Protein AF-T1D1F2-F1 (afdb_monomer)

Solvent-accessible surface area (backbone atoms only — not comparable to full-atom values): 6627 Å² total; per-residue (Å²): 144,86,86,85,86,82,95,82,77,76,94,75,81,86,82,54,79,88,70,64,82,78,86,80,83,80,73,74,73,48,51,77,48,71,47,76,39,66,49,54,72,91,58,9,39,61,51,43,51,52,50,53,52,51,48,52,51,52,43,68,67,19,78,83,45,63,31,27,38,27,34,32,44,32,43,93,98,46,73,47,77,75,37,64,81,37,69,48,56,68,60,48,50,61,48,62,73,72,47,84,55,64,90,129

Foldseek 3Di:
DPPDDDPDDPDDDDDDPVNDDDDPPPQQAAAEAEAEAEQDDPCQLVRQVVSLVVQLVVLVVCPPRVYWYWYWYDYDPDIDGQGDTDSDSVVSVVSSVPDDSHDD

Sequence (104 aa):
MRREKDMQSGRKVFVEKTDMRAKRMARKAGALVIFVVDASGSMALNRMQNAKGAALKLLAESYTSRDQVSIIPFRGDAAEVLLPPSRSISMARKRLEKLPCGGG

pLDDT: mean 80.43, std 13.54, range [42.0, 95.56]

Secondary structure (DSSP, 8-state):
---SS-SSSS------GGG---------PPPEEEEEEE--STTHHHHHHHHHHHHHHHHHHTTTTT-EEEEEEEETTEE--SEEEE--HHHHHHHHHTS--S--

Organism: Silene latifolia (NCBI:txid37657)

Mean predicted aligned error: 12.06 Å

InterPro domains:
  IPR002035 von Willebrand factor, type A [PF13519] (33-102)
  IPR036465 von Willebrand factor A-like domain superfamily [G3DSA:3.40.50.410] (30-104)
  IPR036465 von Willebrand factor A-like domain superfamily [SSF53300] (33-104)

Radius of gyration: 26.68 Å; Cα contacts (8 Å, |Δi|>4): 131; chains: 1; bounding box: 74×29×59 Å

Nearest PDB structures (foldseek):
  8j4a-assembly1_B  TM=6.933E-01  e=3.374E-03  Arabidopsis thaliana
  8pfd-assembly1_B  TM=6.914E-01  e=6.601E-03  Arabidopsis thaliana
  2x5n-assembly1_A  TM=6.165E-01  e=4.719E-03  Schizosaccharomyces pombe
  8amz-assembly1_W  TM=6.482E-01  e=1.129E-02  Spinacia oleracea
  5mpe-assembly2_W  TM=5.432E-01  e=4.323E-02  Saccharomyces cerevisiae S288C

Structure (mmCIF, N/CA/C/O backbone):
data_AF-T1D1F2-F1
#
_entry.id   AF-T1D1F2-F1
#
loop_
_atom_site.group_PDB
_atom_site.id
_atom_site.type_symbol
_atom_site.label_atom_id
_atom_site.label_alt_id
_atom_site.label_comp_id
_atom_site.label_asym_id
_atom_site.label_entity_id
_atom_site.label_seq_id
_atom_site.pdbx_PDB_ins_code
_atom_site.Cartn_x
_atom_site.Cartn_y
_atom_site.Cartn_z
_atom_site.occupancy
_atom_site.B_iso_or_equiv
_atom_site.auth_seq_id
_atom_site.auth_comp_id
_atom_site.auth_asym_id
_atom_site.auth_atom_id
_atom_site.pdbx_PDB_model_num
ATOM 1 N N . MET A 1 1 ? -49.239 8.732 38.283 1.00 45.00 1 MET A N 1
ATOM 2 C CA . MET A 1 1 ? -50.360 9.700 38.277 1.00 45.00 1 MET A CA 1
ATOM 3 C C . MET A 1 1 ? -50.346 10.597 37.020 1.00 45.00 1 MET A C 1
ATOM 5 O O . MET A 1 1 ? -50.471 11.804 37.140 1.00 45.00 1 MET A O 1
ATOM 9 N N . ARG A 1 2 ? -50.179 10.056 35.798 1.00 54.62 2 ARG A N 1
ATOM 10 C CA . ARG A 1 2 ? -50.215 10.863 34.550 1.00 54.62 2 ARG A CA 1
ATOM 11 C C . ARG A 1 2 ? -50.814 10.082 33.373 1.00 54.62 2 ARG A C 1
ATOM 13 O O . ARG A 1 2 ? -50.190 9.923 32.334 1.00 54.62 2 ARG A O 1
ATOM 20 N N . ARG A 1 3 ? -52.009 9.524 33.570 1.00 55.09 3 ARG A N 1
ATOM 21 C CA . ARG A 1 3 ? -52.777 8.873 32.491 1.00 55.09 3 ARG A CA 1
ATOM 22 C C . ARG A 1 3 ? -54.139 9.513 32.228 1.00 55.09 3 ARG A C 1
ATOM 24 O O . ARG A 1 3 ? -54.847 9.067 31.339 1.00 55.09 3 ARG A O 1
ATOM 31 N N . GLU A 1 4 ? -54.480 10.576 32.945 1.00 53.59 4 GLU A N 1
ATOM 32 C CA . GLU A 1 4 ? -55.779 11.232 32.828 1.00 53.59 4 GLU A CA 1
ATOM 33 C C . GLU A 1 4 ? -55.585 12.700 32.483 1.00 53.59 4 GLU A C 1
ATOM 35 O O . GLU A 1 4 ? -55.374 13.525 33.367 1.00 53.59 4 GLU A O 1
ATOM 40 N N . LYS A 1 5 ? -55.603 12.973 31.178 1.00 56.34 5 LYS A N 1
ATOM 41 C CA . LYS A 1 5 ? -56.009 14.212 30.492 1.00 56.34 5 LYS A CA 1
ATOM 42 C C . LYS A 1 5 ? -55.174 14.338 29.228 1.00 56.34 5 LYS A C 1
ATOM 44 O O . LYS A 1 5 ? -54.038 14.781 29.287 1.00 56.34 5 LYS A O 1
ATOM 49 N N . ASP A 1 6 ? -55.725 13.820 28.134 1.00 54.56 6 ASP A N 1
ATOM 50 C CA . ASP A 1 6 ? -55.709 14.473 26.817 1.00 54.56 6 ASP A CA 1
ATOM 51 C C . ASP A 1 6 ? -56.377 13.550 25.790 1.00 54.56 6 ASP A C 1
ATOM 53 O O . ASP A 1 6 ? -55.761 12.966 24.900 1.00 54.56 6 ASP A O 1
ATOM 57 N N . MET A 1 7 ? -57.698 13.416 25.932 1.00 54.53 7 MET A N 1
ATOM 58 C CA . MET A 1 7 ? -58.578 12.960 24.860 1.00 54.53 7 MET A CA 1
ATOM 59 C C . MET A 1 7 ? -59.181 14.186 24.162 1.00 54.53 7 MET A C 1
ATOM 61 O O . MET A 1 7 ? -60.360 14.427 24.336 1.00 54.53 7 MET A O 1
ATOM 65 N N . GLN A 1 8 ? -58.384 14.988 23.440 1.00 59.81 8 GLN A N 1
ATOM 66 C CA . GLN A 1 8 ? -58.787 15.794 22.262 1.00 59.81 8 GLN A CA 1
ATOM 67 C C . GLN A 1 8 ? -57.802 16.935 21.987 1.00 59.81 8 GLN A C 1
ATOM 69 O O . GLN A 1 8 ? -57.867 17.987 22.607 1.00 59.81 8 GLN A O 1
ATOM 74 N N . SER A 1 9 ? -56.914 16.712 21.013 1.00 53.22 9 SER A N 1
ATOM 75 C CA . SER A 1 9 ? -56.309 17.700 20.099 1.00 53.22 9 SER A CA 1
ATOM 76 C C . SER A 1 9 ? -55.052 17.058 19.505 1.00 53.22 9 SER A C 1
ATOM 78 O O . SER A 1 9 ? -54.077 16.861 20.221 1.00 53.22 9 SER A O 1
ATOM 80 N N . GLY A 1 10 ? -55.130 16.637 18.233 1.00 57.84 10 GLY A N 1
ATOM 81 C CA . GLY A 1 10 ? -54.041 16.119 17.384 1.00 57.84 10 GLY A CA 1
ATOM 82 C C . GLY A 1 10 ? -52.944 15.314 18.089 1.00 57.84 10 GLY A C 1
ATOM 83 O O . GLY A 1 10 ? -52.029 15.918 18.624 1.00 57.84 10 GLY A O 1
ATOM 84 N N . ARG A 1 11 ? -53.005 13.971 18.043 1.00 56.47 11 ARG A N 1
ATOM 85 C CA . ARG A 1 11 ? -52.047 13.020 18.659 1.00 56.47 11 ARG A CA 1
ATOM 86 C C . ARG A 1 11 ? -50.608 13.567 18.748 1.00 56.47 11 ARG A C 1
ATOM 88 O O . ARG A 1 11 ? -49.814 13.394 17.826 1.00 56.47 11 ARG A O 1
ATOM 95 N N . LYS A 1 12 ? -50.267 14.195 19.875 1.00 70.56 12 LYS A N 1
ATOM 96 C CA . LYS A 1 12 ? -48.900 14.607 20.194 1.00 70.56 12 LYS A CA 1
ATOM 97 C C . LYS A 1 12 ? -48.222 13.431 20.879 1.00 70.56 12 LYS A C 1
ATOM 99 O O . LYS A 1 12 ? -48.597 13.044 21.982 1.00 70.56 12 LYS A O 1
ATOM 104 N N . VAL A 1 13 ? -47.267 12.819 20.187 1.00 80.19 13 VAL A N 1
ATOM 105 C CA . VAL A 1 13 ? -46.410 11.784 20.769 1.00 80.19 13 VAL A CA 1
ATOM 106 C C . VAL A 1 13 ? -45.401 12.485 21.673 1.00 80.19 13 VAL A C 1
ATOM 108 O O . VAL A 1 13 ? -44.626 13.318 21.204 1.00 80.19 1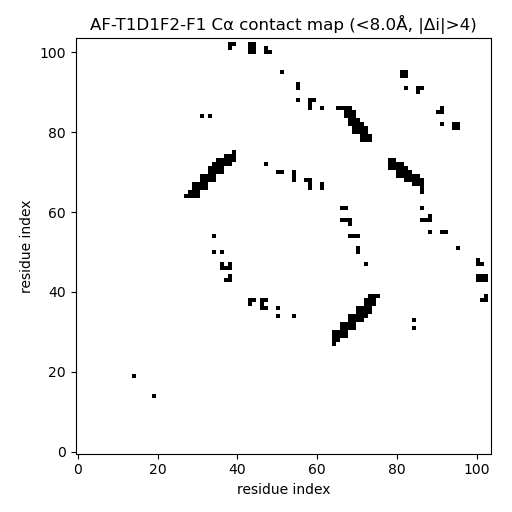3 VAL A O 1
ATOM 111 N N . PHE A 1 14 ? -45.425 12.167 22.964 1.00 82.75 14 PHE A N 1
ATOM 112 C CA . PHE A 1 14 ? -44.411 12.616 23.913 1.00 82.75 14 PHE A CA 1
ATOM 113 C C . PHE A 1 14 ? -43.238 11.635 23.858 1.00 82.75 14 PHE A C 1
ATOM 115 O O . PHE A 1 14 ? -43.428 10.446 24.097 1.00 82.75 14 PHE A O 1
ATOM 122 N N . VAL A 1 15 ? -42.054 12.128 23.487 1.00 84.00 15 VAL A N 1
ATOM 123 C CA . VAL A 1 15 ? -40.812 11.343 23.427 1.00 84.00 15 VAL A CA 1
ATOM 124 C C . VAL A 1 15 ? -39.898 11.814 24.550 1.00 84.00 15 VAL A C 1
ATOM 126 O O . VAL A 1 15 ? -39.501 12.981 24.577 1.00 84.00 15 VAL A O 1
ATOM 129 N N . GLU A 1 16 ? -39.556 10.921 25.471 1.00 88.19 16 GLU A N 1
ATOM 130 C CA . GLU A 1 16 ? -38.607 11.183 26.550 1.00 88.19 16 GLU A CA 1
ATOM 131 C C . GLU A 1 16 ? -37.199 10.689 26.177 1.00 88.19 16 GLU A C 1
ATOM 133 O O . GLU A 1 16 ? -37.006 9.865 25.281 1.00 88.19 16 GLU A O 1
ATOM 138 N N . LYS A 1 17 ? -36.162 11.169 26.881 1.00 83.81 17 LYS A N 1
ATOM 139 C CA . LYS A 1 17 ? -34.771 10.727 26.636 1.00 83.81 17 LYS A CA 1
ATOM 140 C C . LYS A 1 17 ? -34.601 9.210 26.777 1.00 83.81 17 LYS A C 1
ATOM 142 O O . LYS A 1 17 ? -33.774 8.628 26.083 1.00 83.81 17 LYS A O 1
ATOM 147 N N . THR A 1 18 ? -35.365 8.581 27.665 1.00 88.31 18 THR A N 1
ATOM 148 C CA . THR A 1 18 ? -35.379 7.129 27.905 1.00 88.31 18 THR A CA 1
ATOM 149 C C . THR A 1 18 ? -35.976 6.331 26.747 1.00 88.31 18 THR A C 1
ATOM 151 O O . THR A 1 18 ? -35.652 5.153 26.596 1.00 88.31 18 THR A O 1
ATOM 154 N N . ASP A 1 19 ? -36.783 6.970 25.898 1.00 90.00 19 ASP A N 1
ATOM 155 C CA . ASP A 1 19 ? -37.362 6.353 24.702 1.00 90.00 19 ASP A CA 1
ATOM 156 C C . ASP A 1 19 ? -36.372 6.342 23.526 1.00 90.00 19 ASP A C 1
ATOM 158 O O . ASP A 1 19 ? -36.518 5.568 22.575 1.00 90.00 19 ASP A O 1
ATOM 162 N N . MET A 1 20 ? -35.313 7.160 23.592 1.00 86.94 20 MET A N 1
ATOM 163 C CA . MET A 1 20 ? -34.268 7.201 22.575 1.00 86.94 20 MET A CA 1
ATOM 164 C C . MET A 1 20 ? -33.330 5.997 22.701 1.00 86.94 20 MET A C 1
ATOM 166 O O . MET A 1 20 ? -32.401 5.971 23.506 1.00 86.94 20 MET A O 1
ATOM 170 N N . ARG A 1 21 ? -33.515 5.005 21.829 1.00 87.69 21 ARG A N 1
ATOM 171 C CA . ARG A 1 21 ? -32.551 3.914 21.639 1.00 87.69 21 ARG A CA 1
ATOM 172 C C . ARG A 1 21 ? -31.707 4.187 20.400 1.00 87.69 21 ARG A C 1
ATOM 174 O O . ARG A 1 21 ? -32.212 4.145 19.284 1.00 87.69 21 ARG A O 1
ATOM 181 N N . ALA A 1 22 ? -30.412 4.426 20.587 1.00 82.50 22 ALA A N 1
ATOM 182 C CA . ALA A 1 22 ? -29.466 4.608 19.489 1.00 82.50 22 ALA A CA 1
ATOM 183 C C . ALA A 1 22 ? -28.402 3.504 19.503 1.00 82.50 22 ALA A C 1
ATOM 185 O O . ALA A 1 22 ? -27.690 3.314 20.489 1.00 82.50 22 ALA A O 1
ATOM 186 N N . LYS A 1 23 ? -28.252 2.787 18.385 1.00 81.25 23 LYS A N 1
ATOM 187 C CA . LYS A 1 23 ? -27.146 1.843 18.190 1.00 81.25 23 LYS A CA 1
ATOM 188 C C . LYS A 1 23 ? -25.926 2.615 17.693 1.00 81.25 23 LYS A C 1
ATOM 190 O O . LYS A 1 23 ? -25.811 2.907 16.506 1.00 81.25 23 LYS A O 1
ATOM 195 N N . ARG A 1 24 ? -24.999 2.952 18.592 1.00 74.88 24 ARG A N 1
ATOM 196 C CA . ARG A 1 24 ? -23.749 3.624 18.212 1.00 74.88 24 ARG A CA 1
ATOM 197 C C . ARG A 1 24 ? -22.819 2.618 17.529 1.00 74.88 24 ARG A C 1
ATOM 199 O O . ARG A 1 24 ? -22.202 1.783 18.186 1.00 74.88 24 ARG A O 1
ATOM 206 N N . MET A 1 25 ? -22.726 2.672 16.201 1.00 67.25 25 MET A N 1
ATOM 207 C CA . MET A 1 25 ? -21.752 1.871 15.459 1.00 67.25 25 MET A CA 1
ATOM 208 C C . MET A 1 25 ? -20.348 2.442 15.688 1.00 67.25 25 MET A C 1
ATOM 210 O O . MET A 1 25 ? -19.925 3.367 15.010 1.00 67.25 25 MET A O 1
ATOM 214 N N . ALA A 1 26 ? -19.628 1.904 16.673 1.00 69.12 26 ALA A N 1
ATOM 215 C CA . ALA A 1 26 ? -18.262 2.318 17.010 1.00 69.12 26 ALA A CA 1
ATOM 216 C C . ALA A 1 26 ? -17.179 1.464 16.324 1.00 69.12 26 ALA A C 1
ATOM 218 O O . ALA A 1 26 ? -16.009 1.515 16.698 1.00 69.12 26 ALA A O 1
ATOM 219 N N . ARG A 1 27 ? -17.537 0.637 15.332 1.00 65.00 27 ARG A N 1
ATOM 220 C CA . ARG A 1 27 ? -16.536 -0.134 14.589 1.00 65.00 27 ARG A CA 1
ATOM 221 C C . ARG A 1 27 ? -15.980 0.728 13.462 1.00 65.00 27 ARG A C 1
ATOM 223 O O . ARG A 1 27 ? -16.664 0.939 12.467 1.00 65.00 27 ARG A O 1
ATOM 230 N N . LYS A 1 28 ? -14.715 1.143 13.585 1.00 66.81 28 LYS A N 1
ATOM 231 C CA . LYS A 1 28 ? -13.912 1.565 12.429 1.00 66.81 28 LYS A CA 1
ATOM 232 C C . LYS A 1 28 ? -13.890 0.388 11.445 1.00 66.81 28 LYS A C 1
ATOM 234 O O . LYS A 1 28 ? -13.417 -0.705 11.790 1.00 66.81 28 LYS A O 1
ATOM 239 N N . ALA A 1 29 ? -14.520 0.559 10.286 1.00 74.38 29 ALA A N 1
ATOM 240 C CA . ALA A 1 29 ? -14.320 -0.344 9.163 1.00 74.38 29 ALA A CA 1
ATOM 241 C C . ALA A 1 29 ? -12.870 -0.164 8.699 1.00 74.38 29 ALA A C 1
ATOM 243 O O . ALA A 1 29 ? -12.398 0.969 8.638 1.00 74.38 29 ALA A O 1
ATOM 244 N N . GLY A 1 30 ? -12.163 -1.266 8.453 1.00 83.38 30 GLY A N 1
ATOM 245 C CA . GLY A 1 30 ? -10.816 -1.174 7.895 1.00 83.38 30 GLY A CA 1
ATOM 246 C C . GLY A 1 30 ? -10.889 -0.654 6.464 1.00 83.38 30 GLY A C 1
ATOM 247 O O . GLY A 1 30 ? -11.783 -1.055 5.716 1.00 83.38 30 GLY A O 1
ATOM 248 N N . ALA A 1 31 ? -9.971 0.229 6.096 1.00 89.75 31 ALA A N 1
ATOM 249 C CA . ALA A 1 31 ? -9.795 0.695 4.731 1.00 89.75 31 ALA A CA 1
ATOM 250 C C . ALA A 1 31 ? -8.900 -0.270 3.943 1.00 89.75 31 ALA A C 1
ATOM 252 O O . ALA A 1 31 ? -7.996 -0.890 4.499 1.00 89.75 31 ALA A O 1
ATOM 253 N N . LEU A 1 32 ? -9.122 -0.378 2.636 1.00 92.81 32 LEU A N 1
ATOM 254 C CA . LEU A 1 32 ? -8.158 -0.975 1.715 1.00 92.81 32 LEU A CA 1
ATOM 255 C C . LEU A 1 32 ? -7.467 0.157 0.956 1.00 92.81 32 LEU A C 1
ATOM 257 O O . LEU A 1 32 ? -8.111 0.860 0.181 1.00 92.81 32 LEU A O 1
ATOM 261 N N . VAL A 1 33 ? -6.167 0.328 1.180 1.00 93.25 33 VAL A N 1
ATOM 262 C CA . VAL A 1 33 ? -5.341 1.316 0.482 1.00 93.25 33 VAL A CA 1
ATOM 263 C C . VAL A 1 33 ? -4.567 0.620 -0.632 1.00 93.25 33 VAL A C 1
ATOM 265 O O . VAL A 1 33 ? -3.808 -0.316 -0.380 1.00 93.25 33 VAL A O 1
ATOM 268 N N . ILE A 1 34 ? -4.753 1.073 -1.870 1.00 95.56 34 ILE A N 1
ATOM 269 C CA . ILE A 1 34 ? -4.104 0.496 -3.050 1.00 95.56 34 ILE A CA 1
ATOM 270 C C . ILE A 1 34 ? -3.131 1.524 -3.622 1.00 95.56 34 ILE A C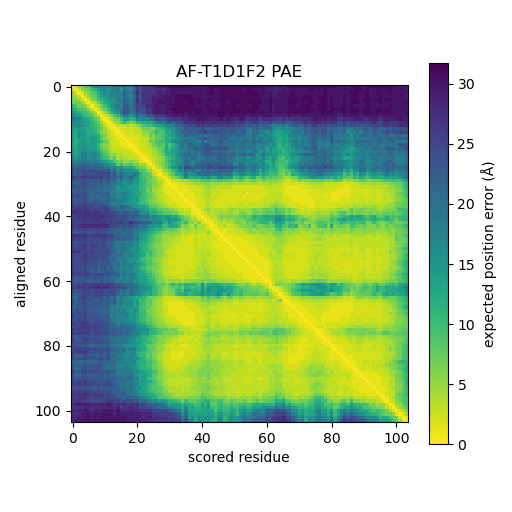 1
ATOM 272 O O . ILE A 1 34 ? -3.537 2.596 -4.064 1.00 95.56 34 ILE A O 1
ATOM 276 N N . PHE A 1 35 ? -1.844 1.186 -3.629 1.00 94.12 35 PHE A N 1
ATOM 277 C CA . PHE A 1 35 ? -0.812 1.967 -4.297 1.00 94.12 35 PHE A CA 1
ATOM 278 C C . PHE A 1 35 ? -0.707 1.516 -5.747 1.00 94.12 35 PHE A C 1
ATOM 280 O O . PHE A 1 35 ? -0.154 0.453 -6.028 1.00 94.12 35 PHE A O 1
ATOM 287 N N . VAL A 1 36 ? -1.221 2.332 -6.659 1.00 93.88 36 VAL A N 1
ATOM 288 C CA . VAL A 1 36 ? -1.023 2.143 -8.097 1.00 93.88 36 VAL A CA 1
ATOM 289 C C . VAL A 1 36 ? 0.198 2.958 -8.503 1.00 93.88 36 VAL A C 1
ATOM 291 O O . VAL A 1 36 ? 0.199 4.180 -8.360 1.00 93.88 36 VAL A O 1
ATOM 294 N N . VAL A 1 37 ? 1.266 2.286 -8.929 1.00 91.31 37 VAL A N 1
ATOM 295 C CA . VAL A 1 37 ? 2.570 2.925 -9.143 1.00 91.31 37 VAL A CA 1
ATOM 296 C C . VAL A 1 37 ? 2.961 2.811 -10.603 1.00 91.31 37 VAL A C 1
ATOM 298 O O . VAL A 1 37 ? 3.081 1.714 -11.137 1.00 91.31 37 VAL A O 1
ATOM 301 N N . ASP A 1 38 ? 3.204 3.942 -11.251 1.00 88.50 38 ASP A N 1
ATOM 302 C CA . ASP A 1 38 ? 3.774 3.920 -12.590 1.00 88.50 38 ASP A CA 1
ATOM 303 C C . ASP A 1 38 ? 5.224 3.403 -12.514 1.00 88.50 38 ASP A C 1
ATOM 305 O O . ASP A 1 38 ? 6.055 3.949 -11.780 1.00 88.50 38 ASP A O 1
ATOM 309 N N . ALA A 1 39 ? 5.513 2.339 -13.258 1.00 87.00 39 ALA A N 1
ATOM 310 C CA . ALA A 1 39 ? 6.828 1.727 -13.421 1.00 87.00 39 ALA A CA 1
ATOM 311 C C . ALA A 1 39 ? 7.456 2.064 -14.790 1.00 87.00 39 ALA A C 1
ATOM 313 O O . ALA A 1 39 ? 8.413 1.416 -15.231 1.00 87.00 39 ALA A O 1
ATOM 314 N N . SER A 1 40 ? 6.923 3.076 -15.479 1.00 81.38 40 SER A N 1
ATOM 315 C CA . SER A 1 40 ? 7.483 3.618 -16.711 1.00 81.38 40 SER A CA 1
ATOM 316 C C . SER A 1 40 ? 8.595 4.645 -16.450 1.00 81.38 40 SER A C 1
ATOM 318 O O . SER A 1 40 ? 8.578 5.428 -15.490 1.00 81.38 40 SER A O 1
ATOM 320 N N . GLY A 1 41 ? 9.579 4.648 -17.349 1.00 80.62 41 GLY A N 1
ATOM 321 C CA . GLY A 1 41 ? 10.661 5.629 -17.370 1.00 80.62 41 GLY A CA 1
ATOM 322 C C . GLY A 1 41 ? 11.719 5.462 -16.273 1.00 80.62 41 GLY A C 1
ATOM 323 O O . GLY A 1 41 ? 11.684 4.555 -15.444 1.00 80.62 41 GLY A O 1
ATOM 324 N N . SER A 1 42 ? 12.692 6.372 -16.279 1.00 71.88 42 SER A N 1
ATOM 325 C CA . SER A 1 42 ? 13.885 6.330 -15.418 1.00 71.88 42 SER A CA 1
ATOM 326 C C . SER A 1 42 ? 13.596 6.548 -13.928 1.00 71.88 42 SER A C 1
ATOM 328 O O . SER A 1 42 ? 14.382 6.141 -13.079 1.00 71.88 42 SER A O 1
ATOM 330 N N . MET A 1 43 ? 12.455 7.159 -13.594 1.00 74.00 43 MET A N 1
ATOM 331 C CA . MET A 1 43 ? 12.061 7.466 -12.211 1.00 74.00 43 MET A CA 1
ATOM 332 C C . MET A 1 43 ? 11.200 6.378 -11.554 1.00 74.00 43 MET A C 1
ATOM 334 O O . MET A 1 43 ? 10.797 6.538 -10.398 1.00 74.00 43 MET A O 1
ATOM 338 N N . ALA A 1 44 ? 10.930 5.274 -12.258 1.00 80.19 44 ALA A N 1
ATOM 339 C CA . ALA A 1 44 ? 10.186 4.131 -11.732 1.00 80.19 44 ALA A CA 1
ATOM 340 C C . ALA A 1 44 ? 10.788 3.607 -10.419 1.00 80.19 44 ALA A C 1
ATOM 342 O O . ALA A 1 44 ? 10.055 3.324 -9.474 1.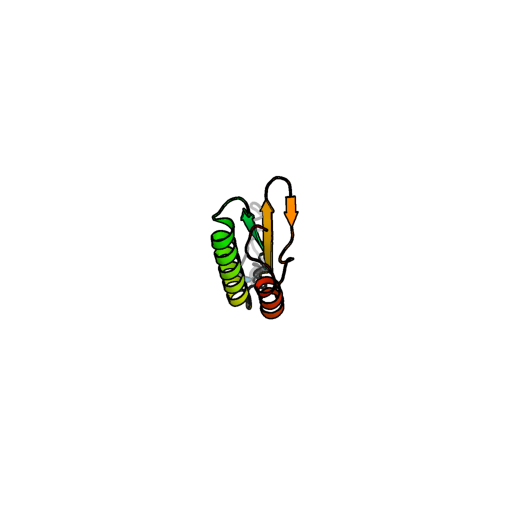00 80.19 44 ALA A O 1
ATOM 343 N N . LEU A 1 45 ? 12.122 3.577 -10.328 1.00 80.00 45 LEU A N 1
ATOM 344 C CA . LEU A 1 45 ? 12.854 3.109 -9.152 1.00 80.00 45 LEU A CA 1
ATOM 345 C C . LEU A 1 45 ? 12.514 3.910 -7.891 1.00 80.00 45 LEU A C 1
ATOM 347 O O . LEU A 1 45 ? 12.129 3.343 -6.868 1.00 80.00 45 LEU A O 1
ATOM 351 N N . ASN A 1 46 ? 12.596 5.236 -7.996 1.00 84.50 46 ASN A N 1
ATOM 352 C CA . ASN A 1 46 ? 12.334 6.147 -6.886 1.00 84.50 46 ASN A CA 1
ATOM 353 C C . ASN A 1 46 ? 10.853 6.115 -6.486 1.00 84.50 46 ASN A C 1
ATOM 355 O O . ASN A 1 46 ? 10.528 6.043 -5.302 1.00 84.50 46 ASN A O 1
ATOM 359 N N . ARG A 1 47 ? 9.938 6.100 -7.467 1.00 87.56 47 ARG A N 1
ATOM 360 C CA . ARG A 1 47 ? 8.491 5.988 -7.213 1.00 87.56 47 ARG A CA 1
ATOM 361 C C . ARG A 1 47 ? 8.136 4.677 -6.517 1.00 87.56 47 ARG A C 1
ATOM 363 O O . ARG A 1 47 ? 7.388 4.690 -5.541 1.00 87.56 47 ARG A O 1
ATOM 370 N N . MET A 1 48 ? 8.718 3.567 -6.964 1.00 88.00 48 MET A N 1
ATOM 371 C CA . MET A 1 48 ? 8.524 2.260 -6.343 1.00 88.00 48 MET A CA 1
ATOM 372 C C . MET A 1 48 ? 9.071 2.209 -4.920 1.00 88.00 48 MET A C 1
ATOM 374 O O . MET A 1 48 ? 8.378 1.718 -4.031 1.00 88.00 48 MET A O 1
ATOM 378 N N . GLN A 1 49 ? 10.276 2.726 -4.667 1.00 88.06 49 GLN A 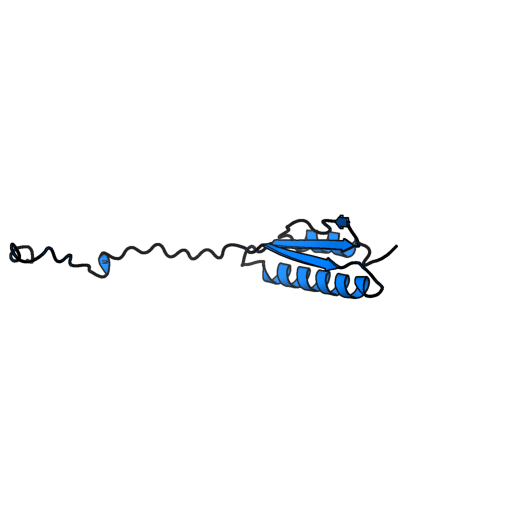N 1
ATOM 379 C CA . GLN A 1 49 ? 10.837 2.781 -3.312 1.00 88.06 49 GLN A CA 1
ATOM 380 C C . GLN A 1 49 ? 9.960 3.615 -2.370 1.00 88.06 49 GLN A C 1
ATOM 382 O O . GLN A 1 49 ? 9.628 3.158 -1.273 1.00 88.06 49 GLN A O 1
ATOM 387 N N . ASN A 1 50 ? 9.504 4.783 -2.828 1.00 89.94 50 ASN A N 1
ATOM 388 C CA . ASN A 1 50 ? 8.610 5.645 -2.059 1.00 89.94 50 ASN A CA 1
ATOM 389 C C . ASN A 1 50 ? 7.276 4.949 -1.751 1.00 89.94 50 ASN A C 1
ATOM 391 O O . ASN A 1 50 ? 6.825 4.962 -0.606 1.00 89.94 50 ASN A O 1
ATOM 395 N N . ALA A 1 51 ? 6.671 4.281 -2.739 1.00 91.00 51 ALA A N 1
ATOM 396 C CA . ALA A 1 51 ? 5.427 3.539 -2.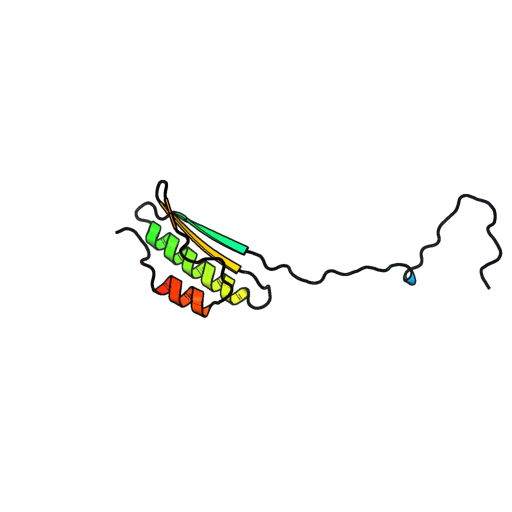553 1.00 91.00 51 ALA A CA 1
ATOM 397 C C . ALA A 1 51 ? 5.588 2.364 -1.576 1.00 91.00 51 ALA A C 1
ATOM 399 O O . ALA A 1 51 ? 4.751 2.177 -0.693 1.00 91.00 51 ALA A O 1
ATOM 400 N N . LYS A 1 52 ? 6.687 1.603 -1.676 1.00 89.81 52 LYS A N 1
ATOM 401 C CA . LYS A 1 52 ? 7.013 0.518 -0.736 1.00 89.81 52 LYS A CA 1
ATOM 402 C C . LYS A 1 52 ? 7.161 1.044 0.697 1.00 89.81 52 LYS A C 1
ATOM 404 O O . LYS A 1 52 ? 6.597 0.457 1.619 1.00 89.81 52 LYS A O 1
ATOM 409 N N . GLY A 1 53 ? 7.874 2.156 0.883 1.00 90.50 53 GLY A N 1
ATOM 410 C CA . GLY A 1 53 ? 8.047 2.794 2.190 1.00 90.50 53 GLY A CA 1
ATOM 411 C C . GLY A 1 53 ? 6.726 3.288 2.786 1.00 90.50 53 GLY A C 1
ATOM 412 O O . GLY A 1 53 ? 6.422 3.004 3.946 1.00 90.50 53 GLY A O 1
ATOM 413 N N . ALA A 1 54 ? 5.903 3.961 1.978 1.00 91.81 54 ALA A N 1
ATOM 414 C CA . ALA A 1 54 ? 4.585 4.435 2.392 1.00 91.81 54 ALA A CA 1
ATOM 415 C C . ALA A 1 54 ? 3.644 3.279 2.770 1.00 91.81 54 ALA A C 1
ATOM 417 O O . ALA A 1 54 ? 2.980 3.337 3.804 1.00 91.81 54 ALA A O 1
ATOM 418 N N . ALA A 1 55 ? 3.633 2.199 1.985 1.00 91.06 55 ALA A N 1
ATOM 419 C CA . ALA A 1 55 ? 2.847 1.004 2.269 1.00 91.06 55 ALA A CA 1
ATOM 420 C C . ALA A 1 55 ? 3.231 0.354 3.606 1.00 91.06 55 ALA A C 1
ATOM 422 O O . ALA A 1 55 ? 2.354 -0.005 4.392 1.00 91.06 55 ALA A O 1
ATOM 423 N N . LEU A 1 56 ? 4.531 0.232 3.896 1.00 90.19 56 LEU A N 1
ATOM 424 C CA . LEU A 1 56 ? 5.010 -0.311 5.170 1.00 90.19 56 LEU A CA 1
ATOM 425 C C . LEU A 1 56 ? 4.637 0.583 6.355 1.00 90.19 56 LEU A C 1
ATOM 427 O O . LEU A 1 56 ? 4.235 0.066 7.397 1.00 90.19 56 LEU A O 1
ATOM 431 N N . LYS A 1 57 ? 4.720 1.908 6.191 1.00 89.88 57 LYS A N 1
ATOM 432 C CA . LYS A 1 57 ? 4.307 2.866 7.221 1.00 89.88 57 LYS A CA 1
ATOM 433 C C . LYS A 1 57 ? 2.811 2.754 7.527 1.00 89.88 57 LYS A C 1
ATOM 435 O O . LYS A 1 57 ? 2.443 2.616 8.689 1.00 89.88 57 LYS A O 1
ATOM 440 N N . LEU A 1 58 ? 1.963 2.709 6.496 1.00 88.88 58 LEU A N 1
ATOM 441 C CA . LEU A 1 58 ? 0.520 2.510 6.672 1.00 88.88 58 LEU A CA 1
ATOM 442 C C . LEU A 1 58 ? 0.201 1.169 7.334 1.00 88.88 58 LEU A C 1
ATOM 444 O O . LEU A 1 58 ? -0.640 1.108 8.225 1.00 88.88 58 LEU A O 1
ATOM 448 N N . LEU A 1 59 ? 0.893 0.093 6.950 1.00 86.94 59 LEU A N 1
ATOM 449 C CA . LEU A 1 59 ? 0.715 -1.207 7.593 1.00 86.94 59 LEU A CA 1
ATOM 450 C C . LEU A 1 59 ? 1.112 -1.173 9.077 1.00 86.94 59 LEU A C 1
ATOM 452 O O . LEU A 1 59 ? 0.412 -1.768 9.894 1.00 86.94 59 LEU A O 1
ATOM 456 N N . ALA A 1 60 ? 2.176 -0.454 9.439 1.00 86.00 60 ALA A N 1
ATOM 457 C CA . ALA A 1 60 ? 2.581 -0.271 10.833 1.00 86.00 60 ALA A CA 1
ATOM 458 C C . ALA A 1 60 ? 1.535 0.508 11.654 1.00 86.00 60 ALA A C 1
ATOM 460 O O . ALA A 1 60 ? 1.251 0.143 12.793 1.00 86.00 60 ALA A O 1
ATOM 461 N N . GLU A 1 61 ? 0.915 1.530 11.064 1.00 81.88 61 GLU A N 1
ATOM 462 C CA . GLU A 1 61 ? -0.152 2.322 11.695 1.00 81.88 61 GLU A CA 1
ATOM 463 C C . GLU A 1 61 ? -1.490 1.553 11.770 1.00 81.88 61 GLU A C 1
ATOM 465 O O . GLU A 1 61 ? -2.292 1.764 12.682 1.00 81.88 61 GLU A O 1
ATOM 470 N N . SER A 1 62 ? -1.711 0.600 10.856 1.00 72.25 62 SER A N 1
ATOM 471 C CA . SER A 1 62 ? -2.984 -0.116 10.686 1.00 72.25 62 SER A CA 1
ATOM 472 C C . SER A 1 62 ? -3.327 -1.171 11.743 1.00 72.25 62 SER A C 1
ATOM 474 O O . SER A 1 62 ? -4.429 -1.734 11.714 1.00 72.25 62 SER A O 1
ATOM 476 N N . TYR A 1 63 ? -2.418 -1.445 12.691 1.00 66.81 63 TYR A N 1
ATOM 477 C CA . TYR A 1 63 ? -2.582 -2.508 13.695 1.00 66.81 63 TYR A CA 1
ATOM 478 C C . TYR A 1 63 ? -3.913 -2.400 14.459 1.00 66.81 63 TYR A C 1
ATOM 480 O O . TYR A 1 63 ? -4.532 -3.407 14.803 1.00 66.81 63 TYR A O 1
ATOM 488 N N . THR A 1 64 ? -4.398 -1.175 14.673 1.00 69.00 64 THR A N 1
ATOM 489 C CA . THR A 1 64 ? -5.659 -0.900 15.376 1.00 69.00 64 THR A CA 1
ATOM 490 C C . THR A 1 64 ? -6.860 -0.689 14.448 1.00 69.00 64 THR A C 1
ATOM 492 O O . THR A 1 64 ? -7.991 -0.985 14.837 1.00 69.00 64 THR A O 1
ATOM 495 N N . SER A 1 65 ? -6.659 -0.208 13.218 1.00 73.25 65 SER A N 1
ATOM 496 C CA . SER A 1 65 ? -7.736 0.151 12.279 1.00 73.25 65 SER A CA 1
ATOM 497 C C . SER A 1 65 ? -8.197 -0.994 11.374 1.00 73.25 65 SER A C 1
ATOM 499 O O . SER A 1 65 ? -9.279 -0.899 10.796 1.00 73.25 65 SER A O 1
ATOM 501 N N . ARG A 1 66 ? -7.465 -2.121 11.331 1.00 82.44 66 ARG A N 1
ATOM 502 C CA . ARG A 1 66 ? -7.723 -3.278 10.441 1.00 82.44 66 ARG A CA 1
ATOM 503 C C . ARG A 1 66 ? -7.590 -2.943 8.954 1.00 82.44 66 ARG A C 1
ATOM 505 O O . ARG A 1 66 ? -8.173 -3.652 8.118 1.00 82.44 66 ARG A O 1
ATOM 512 N N . ASP A 1 67 ? -6.824 -1.906 8.639 1.00 88.56 67 ASP A N 1
ATOM 513 C CA . ASP A 1 67 ? -6.583 -1.507 7.258 1.00 88.56 67 ASP A CA 1
ATOM 514 C C . ASP A 1 67 ? -5.743 -2.562 6.528 1.00 88.56 67 ASP A C 1
ATOM 516 O O . ASP A 1 67 ? -4.993 -3.335 7.128 1.00 88.56 67 ASP A O 1
ATOM 520 N N . GLN A 1 68 ? -5.934 -2.637 5.219 1.00 92.06 68 GLN A N 1
ATOM 521 C CA . GLN A 1 68 ? -5.187 -3.481 4.300 1.00 92.06 68 GLN A CA 1
ATOM 522 C C . GLN A 1 68 ? -4.436 -2.602 3.316 1.00 92.06 68 GLN A C 1
ATOM 524 O O . GLN A 1 68 ? -4.924 -1.543 2.925 1.00 92.06 68 GLN A O 1
ATOM 529 N N . VAL A 1 69 ? -3.280 -3.078 2.868 1.00 93.88 69 VAL A N 1
ATOM 530 C CA . VAL A 1 69 ? -2.499 -2.406 1.832 1.00 93.88 69 VAL A CA 1
ATOM 531 C C . VAL A 1 69 ? -2.239 -3.351 0.667 1.00 93.88 69 VAL A C 1
ATOM 533 O O . VAL A 1 69 ? -1.989 -4.541 0.864 1.00 93.88 69 VAL A O 1
ATOM 536 N N . SER A 1 70 ? -2.296 -2.809 -0.547 1.00 94.62 70 SER A N 1
ATOM 537 C CA . SER A 1 70 ? -1.917 -3.475 -1.791 1.00 94.62 70 SER A CA 1
ATOM 538 C C . SER A 1 70 ? -1.023 -2.562 -2.631 1.00 94.62 70 SER A C 1
ATOM 540 O O . SER A 1 70 ? -1.122 -1.340 -2.533 1.00 94.62 70 SER A O 1
ATOM 542 N N . ILE A 1 71 ? -0.141 -3.148 -3.441 1.00 93.38 71 ILE A N 1
ATOM 543 C CA . ILE A 1 71 ? 0.715 -2.420 -4.385 1.00 93.38 71 ILE A CA 1
ATOM 544 C C . ILE A 1 71 ? 0.577 -3.062 -5.763 1.00 93.38 71 ILE A C 1
ATOM 546 O O . ILE A 1 71 ? 0.736 -4.278 -5.888 1.00 93.38 71 ILE A O 1
ATOM 550 N N . ILE A 1 72 ? 0.311 -2.231 -6.769 1.00 92.94 72 ILE A N 1
ATOM 551 C CA . ILE A 1 72 ? 0.119 -2.612 -8.167 1.00 92.94 72 ILE A CA 1
ATOM 552 C C . ILE A 1 72 ? 0.979 -1.686 -9.044 1.00 92.94 72 ILE A C 1
ATOM 554 O O . ILE A 1 72 ? 0.563 -0.561 -9.336 1.00 92.94 72 ILE A O 1
ATOM 558 N N . PRO A 1 73 ? 2.199 -2.093 -9.430 1.00 90.38 73 PRO A N 1
ATOM 559 C CA . PRO A 1 73 ? 2.930 -1.428 -10.496 1.00 90.38 73 PRO A CA 1
ATOM 560 C C . PRO A 1 73 ? 2.247 -1.634 -11.852 1.00 90.38 73 PRO A C 1
ATOM 562 O O . PRO A 1 73 ? 1.725 -2.714 -12.137 1.00 90.38 73 PRO A O 1
ATOM 565 N N . PHE A 1 74 ? 2.309 -0.620 -12.711 1.00 90.38 74 PHE A N 1
ATOM 566 C CA . PHE A 1 74 ? 1.889 -0.721 -14.107 1.00 90.38 74 PHE A CA 1
ATOM 567 C C . PHE A 1 74 ? 2.929 -0.110 -15.046 1.00 90.38 74 PHE A C 1
ATOM 569 O O . PHE A 1 74 ? 3.663 0.804 -14.669 1.00 90.38 74 PHE A O 1
ATOM 576 N N . ARG A 1 75 ? 3.007 -0.617 -16.276 1.00 87.19 75 ARG A N 1
ATOM 577 C CA . ARG A 1 75 ? 3.860 -0.082 -17.340 1.00 87.19 75 ARG A CA 1
ATOM 578 C C . ARG A 1 75 ? 3.245 -0.408 -18.695 1.00 87.19 75 ARG A C 1
ATOM 580 O O . ARG A 1 75 ? 3.008 -1.575 -18.994 1.00 87.19 75 ARG A O 1
ATOM 587 N N . GLY A 1 76 ? 3.067 0.616 -19.529 1.00 87.88 76 GLY A N 1
ATOM 588 C CA . GLY A 1 76 ? 2.336 0.458 -20.787 1.00 87.88 76 GLY A CA 1
ATOM 589 C C . GLY A 1 76 ? 0.945 -0.107 -20.502 1.00 87.88 76 GLY A C 1
ATOM 590 O O . GLY A 1 76 ? 0.268 0.377 -19.597 1.00 87.88 76 GLY A O 1
ATOM 591 N N . ASP A 1 77 ? 0.589 -1.181 -21.199 1.00 90.25 77 ASP A N 1
ATOM 592 C CA . ASP A 1 77 ? -0.733 -1.811 -21.098 1.00 90.25 77 ASP A CA 1
ATOM 593 C C . ASP A 1 77 ? -0.786 -2.971 -20.084 1.00 90.25 77 ASP A C 1
ATOM 595 O O . ASP A 1 77 ? -1.771 -3.705 -20.020 1.00 90.25 77 ASP A O 1
ATOM 599 N N . ALA A 1 78 ? 0.272 -3.161 -19.286 1.00 89.69 78 ALA A N 1
ATOM 600 C CA . ALA A 1 78 ? 0.380 -4.245 -18.314 1.00 89.69 78 ALA A CA 1
ATOM 601 C C . ALA A 1 78 ? 0.445 -3.728 -16.869 1.00 89.69 78 ALA A C 1
ATOM 603 O O . ALA A 1 78 ? 1.072 -2.707 -16.576 1.00 89.69 78 ALA A O 1
ATOM 604 N N . ALA A 1 79 ? -0.156 -4.483 -15.948 1.00 91.69 79 ALA A N 1
ATOM 605 C CA . ALA A 1 79 ? -0.084 -4.253 -14.510 1.00 91.69 79 ALA A CA 1
ATOM 606 C C . ALA A 1 79 ? 0.067 -5.580 -13.761 1.00 91.69 79 ALA A C 1
ATOM 608 O O . ALA A 1 79 ? -0.513 -6.593 -14.152 1.00 91.69 79 ALA A O 1
ATOM 609 N N . GLU A 1 80 ? 0.823 -5.568 -12.667 1.00 89.12 80 GLU A N 1
ATOM 610 C CA . GLU A 1 80 ? 1.071 -6.752 -11.844 1.00 89.12 80 GLU A CA 1
ATOM 611 C C . GLU A 1 80 ? 0.665 -6.485 -10.394 1.00 89.12 80 GLU A C 1
ATOM 613 O O . GLU A 1 80 ? 0.950 -5.426 -9.841 1.00 89.12 80 GLU A O 1
ATOM 618 N N . VAL A 1 81 ? 0.027 -7.456 -9.736 1.00 91.75 81 VAL A N 1
ATOM 619 C CA . VAL A 1 81 ? -0.277 -7.360 -8.301 1.00 91.75 81 VAL A CA 1
ATOM 620 C C . VAL A 1 81 ? 0.929 -7.817 -7.485 1.00 91.75 81 VAL A C 1
ATOM 622 O O . VAL A 1 81 ? 1.064 -8.977 -7.097 1.00 91.75 81 VAL A O 1
ATOM 625 N N . LEU A 1 82 ? 1.790 -6.856 -7.177 1.00 88.62 82 LEU A N 1
ATOM 626 C CA . LEU A 1 82 ? 3.034 -7.060 -6.444 1.00 88.62 82 LEU A CA 1
ATOM 627 C C . LEU A 1 82 ? 2.795 -7.480 -4.980 1.00 88.62 82 LEU A C 1
ATOM 629 O O . LEU A 1 82 ? 3.371 -8.442 -4.456 1.00 88.62 82 LEU A O 1
ATOM 633 N N . LEU A 1 83 ? 1.900 -6.751 -4.311 1.00 91.31 83 LEU A N 1
ATOM 634 C CA . LEU A 1 83 ? 1.422 -7.057 -2.969 1.00 91.31 83 LEU A CA 1
ATOM 635 C C . LEU A 1 83 ? -0.107 -7.150 -3.022 1.00 91.31 83 LEU A C 1
ATOM 637 O O . LEU A 1 83 ? -0.757 -6.111 -3.160 1.00 91.31 83 LEU A O 1
ATOM 641 N N . PRO A 1 84 ? -0.706 -8.349 -2.913 1.00 93.19 84 PRO A N 1
ATOM 642 C CA . PRO A 1 84 ? -2.150 -8.470 -2.769 1.00 93.19 84 PRO A CA 1
ATOM 643 C C . PRO A 1 84 ? -2.597 -7.830 -1.446 1.00 93.19 84 PRO A C 1
ATOM 645 O O . PRO A 1 84 ? -1.770 -7.714 -0.535 1.00 93.19 84 PRO A O 1
ATOM 648 N N . PRO A 1 85 ? -3.882 -7.451 -1.309 1.00 94.25 85 PRO A N 1
ATOM 649 C CA . PRO A 1 85 ? -4.429 -6.882 -0.080 1.00 94.25 85 PRO A CA 1
ATOM 650 C C . PRO A 1 85 ? -3.988 -7.652 1.169 1.00 94.25 85 PRO A C 1
ATOM 652 O O . PRO A 1 85 ? -4.415 -8.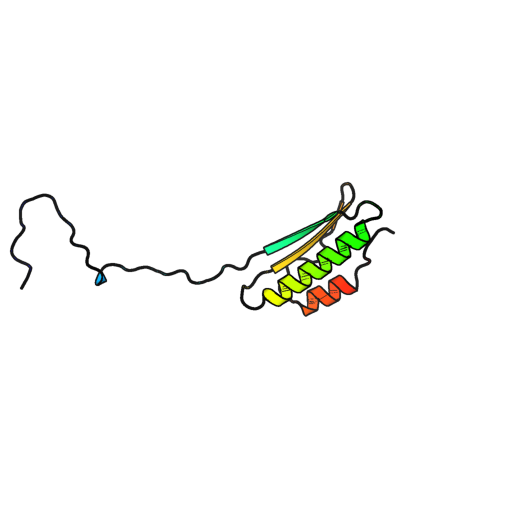781 1.416 1.00 94.25 85 PRO A O 1
ATOM 655 N N . SER A 1 86 ? -3.109 -7.042 1.960 1.00 91.38 86 SER A N 1
ATOM 656 C CA . SER A 1 86 ? -2.491 -7.682 3.119 1.00 91.38 86 SER A CA 1
ATOM 657 C C . SER A 1 86 ? -2.611 -6.800 4.351 1.00 91.38 86 SER A C 1
ATOM 659 O O . SER A 1 86 ? -2.567 -5.578 4.261 1.00 91.38 86 SER A O 1
ATOM 661 N N . ARG A 1 87 ? -2.751 -7.446 5.512 1.00 89.50 87 ARG A N 1
ATOM 662 C CA . ARG A 1 87 ? -2.612 -6.827 6.845 1.00 89.50 87 ARG A CA 1
ATOM 663 C C . ARG A 1 87 ? -1.292 -7.197 7.519 1.00 89.50 87 ARG A C 1
ATOM 665 O O . ARG A 1 87 ? -0.967 -6.696 8.587 1.00 89.50 87 ARG A O 1
ATOM 672 N N . SER A 1 88 ? -0.560 -8.152 6.947 1.00 89.69 88 SER A N 1
ATOM 673 C CA . SER A 1 88 ? 0.639 -8.705 7.565 1.00 89.69 88 SER A CA 1
ATOM 674 C C . SER A 1 88 ? 1.848 -7.861 7.185 1.00 89.69 88 SER A C 1
ATOM 676 O O . SER A 1 88 ? 2.314 -7.920 6.047 1.00 89.69 88 SER A O 1
ATOM 678 N N . ILE A 1 89 ? 2.378 -7.121 8.162 1.00 88.31 89 ILE A N 1
ATOM 679 C CA . ILE A 1 89 ? 3.610 -6.335 8.013 1.00 88.31 89 ILE A CA 1
ATOM 680 C C . ILE A 1 89 ? 4.775 -7.249 7.610 1.00 88.31 89 ILE A C 1
ATOM 682 O O . ILE A 1 89 ? 5.512 -6.939 6.679 1.00 88.31 89 ILE A O 1
ATOM 686 N N . SER A 1 90 ? 4.926 -8.401 8.271 1.00 87.94 90 SER A N 1
ATOM 687 C CA . SER A 1 90 ? 6.028 -9.337 8.021 1.00 87.94 90 SER A CA 1
ATOM 688 C C . SER A 1 90 ? 5.975 -9.945 6.617 1.00 87.94 90 SER A C 1
ATOM 690 O O . SER A 1 90 ? 6.992 -9.986 5.923 1.00 87.94 90 SER A O 1
ATOM 692 N N . ME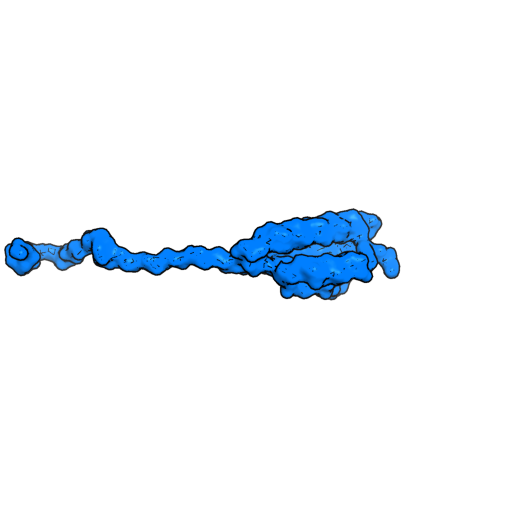T A 1 91 ? 4.792 -10.373 6.163 1.00 88.31 91 MET A N 1
ATOM 693 C CA . MET A 1 91 ? 4.610 -10.907 4.811 1.00 88.31 91 MET A CA 1
ATOM 694 C C . MET A 1 91 ? 4.789 -9.821 3.748 1.00 88.31 91 MET A C 1
ATOM 696 O O . MET A 1 91 ? 5.459 -10.066 2.743 1.00 88.31 91 MET A O 1
ATOM 700 N N . ALA A 1 92 ? 4.243 -8.622 3.984 1.00 88.62 92 ALA A N 1
ATOM 701 C CA . ALA A 1 92 ? 4.418 -7.485 3.091 1.00 88.62 92 ALA A CA 1
ATOM 702 C C . ALA A 1 92 ? 5.901 -7.129 2.953 1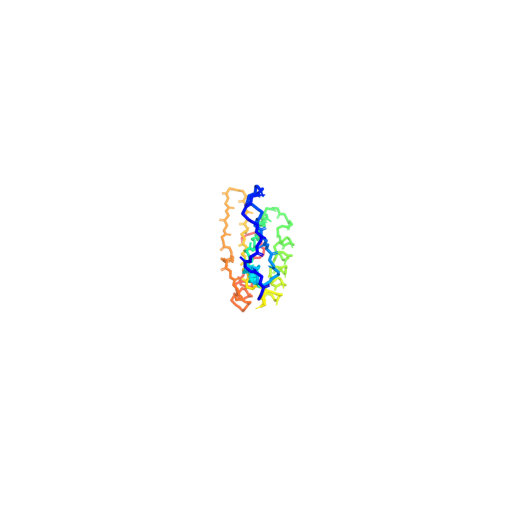.00 88.62 92 ALA A C 1
ATOM 704 O O . ALA A 1 92 ? 6.410 -7.103 1.839 1.00 88.62 92 ALA A O 1
ATOM 705 N N . ARG A 1 93 ? 6.630 -6.974 4.063 1.00 87.19 93 ARG A N 1
ATOM 706 C CA . ARG A 1 93 ? 8.070 -6.688 4.061 1.00 87.19 93 ARG A CA 1
ATOM 707 C C . ARG A 1 93 ? 8.862 -7.726 3.264 1.00 87.19 93 ARG A C 1
ATOM 709 O O . ARG A 1 93 ? 9.574 -7.358 2.337 1.00 87.19 93 ARG A O 1
ATOM 716 N N . LYS A 1 94 ? 8.652 -9.019 3.539 1.00 88.12 94 LYS A N 1
ATOM 717 C CA . LYS A 1 94 ? 9.342 -10.115 2.837 1.00 88.12 94 LYS A CA 1
ATOM 718 C C . LYS A 1 94 ? 9.055 -10.137 1.334 1.00 88.12 94 LYS A C 1
ATOM 720 O O . LYS A 1 94 ? 9.940 -10.486 0.559 1.00 88.12 94 LYS A O 1
ATOM 725 N N . ARG A 1 95 ? 7.830 -9.805 0.910 1.00 86.69 95 ARG A N 1
ATOM 726 C CA . ARG A 1 95 ? 7.512 -9.648 -0.517 1.00 86.69 95 ARG A CA 1
ATOM 727 C C . ARG A 1 95 ? 8.241 -8.434 -1.087 1.00 86.69 95 ARG A C 1
ATOM 729 O O . ARG A 1 95 ? 9.005 -8.587 -2.029 1.00 86.69 95 ARG A O 1
ATOM 736 N N . LEU A 1 96 ? 8.052 -7.256 -0.497 1.00 83.56 96 LEU A N 1
ATOM 737 C CA . LEU A 1 96 ? 8.555 -5.988 -1.032 1.00 83.56 96 LEU A CA 1
ATOM 738 C C . LEU A 1 96 ? 10.091 -5.914 -1.104 1.00 83.56 96 LEU A C 1
ATOM 740 O O . LEU A 1 96 ? 10.603 -5.287 -2.033 1.00 83.56 96 LEU A O 1
ATOM 744 N N . GLU A 1 97 ? 10.806 -6.567 -0.182 1.00 80.62 97 GLU A N 1
ATOM 745 C CA . GLU A 1 97 ? 12.275 -6.689 -0.182 1.00 80.62 97 GLU A CA 1
ATOM 746 C C . GLU A 1 97 ? 12.802 -7.600 -1.301 1.00 80.62 97 GLU A C 1
ATOM 748 O O . GLU A 1 97 ? 13.879 -7.356 -1.833 1.00 80.62 97 GLU A O 1
ATOM 753 N N . LYS A 1 98 ? 12.045 -8.632 -1.693 1.00 73.50 98 LYS A N 1
ATOM 754 C CA . LYS A 1 98 ? 12.451 -9.591 -2.737 1.00 73.50 98 LYS A CA 1
ATOM 755 C C . LYS A 1 98 ? 12.218 -9.098 -4.162 1.00 73.50 98 LYS A C 1
ATOM 757 O O . LYS A 1 98 ? 12.599 -9.780 -5.107 1.00 73.50 98 LYS A O 1
ATOM 762 N N . LEU A 1 99 ? 11.546 -7.964 -4.320 1.00 66.56 99 LEU A N 1
ATOM 763 C CA . LEU A 1 99 ? 11.065 -7.512 -5.616 1.00 66.56 99 LEU A CA 1
ATOM 764 C C . LEU A 1 99 ? 11.990 -6.447 -6.205 1.00 66.56 99 LEU A C 1
ATOM 766 O O . LEU A 1 99 ? 12.187 -5.416 -5.547 1.00 66.56 99 LEU A O 1
ATOM 770 N N . PRO A 1 100 ? 12.502 -6.643 -7.435 1.00 63.31 100 PRO A N 1
ATOM 771 C CA . PRO A 1 100 ? 13.332 -5.651 -8.102 1.00 63.31 100 PRO A CA 1
ATOM 772 C C . PRO A 1 100 ? 12.548 -4.345 -8.256 1.00 63.31 100 PRO A C 1
ATOM 774 O O . PRO A 1 100 ? 11.345 -4.334 -8.513 1.00 63.31 100 PRO A O 1
ATOM 777 N N . CYS A 1 101 ? 13.217 -3.222 -8.013 1.00 58.91 101 CYS A N 1
ATOM 778 C CA . CYS A 1 101 ? 12.560 -1.921 -7.926 1.00 58.91 101 CYS A CA 1
ATOM 779 C C . CYS A 1 101 ? 12.439 -1.205 -9.290 1.00 58.91 101 CYS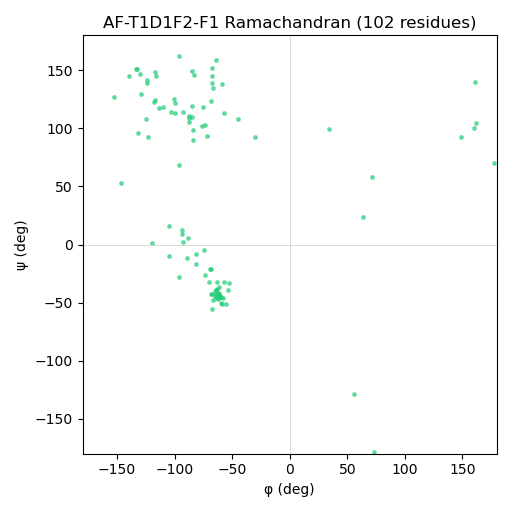 A C 1
ATOM 781 O O . CYS A 1 101 ? 11.940 -0.088 -9.321 1.00 58.91 101 CYS A O 1
ATOM 783 N N . GLY A 1 102 ? 12.814 -1.827 -10.413 1.00 51.84 102 GLY A N 1
ATOM 784 C CA . GLY A 1 102 ? 12.500 -1.302 -11.744 1.00 51.84 102 GLY A CA 1
ATOM 785 C C . GLY A 1 102 ? 13.356 -1.862 -12.883 1.00 51.84 102 GLY A C 1
ATOM 786 O O . GLY A 1 102 ? 14.565 -1.979 -12.740 1.00 51.84 102 GLY A O 1
ATOM 787 N N . GLY A 1 103 ? 12.690 -2.112 -14.017 1.00 45.84 103 GLY A N 1
ATOM 788 C CA . GLY A 1 103 ? 13.171 -1.806 -15.369 1.00 45.84 103 GLY A CA 1
ATOM 789 C C . GLY A 1 103 ? 14.312 -2.633 -15.960 1.00 45.84 103 GLY A C 1
ATOM 790 O O . GLY A 1 103 ? 15.298 -2.034 -16.378 1.00 45.84 103 GLY A O 1
ATOM 791 N N . GLY A 1 104 ? 14.131 -3.951 -16.063 1.00 42.00 104 GLY A N 1
ATOM 792 C CA . GLY A 1 104 ? 14.998 -4.896 -16.776 1.00 42.00 104 GLY A CA 1
ATOM 793 C C . GLY A 1 104 ? 14.680 -6.319 -16.361 1.00 42.00 104 GLY A C 1
ATOM 794 O O . GLY A 1 104 ? 14.842 -6.590 -15.152 1.00 42.00 104 GLY A O 1
#